Protein AF-A0A0N4VZY0-F1 (afdb_monomer_lite)

Foldseek 3Di:
DDKDDDVLQQKDKFKWKDAPVNPDTHRDPDDPDDDPPGDIDMDMDIDRRDDDPDQWDWMWDDDPPDPDTDIDTGGDDDDDPQQPPVNKAALDVQLVGAIQGPNFGDDPDQFEDRSSPDNHRPAYNVNLQVLQAPDPPADRVNPQADRDRNDGDGDDDDD

Secondary structure (DSSP, 8-state):
-EE---GGGTEEEEEEEE-TT-S--BS-S---S--TT---EEEEEEEE-S--S--EEEEEEE-TT-S--EEEEEE---S-GGGSGGG-EEEEGGGTTEEEETTEEE--TTEESSSS-EE-TT--HHHHHHTT-SSTTSPGGGGSEEEETTEEEEPPPP-

Radius of gyration: 27.51 Å; chains: 1; bounding box: 56×39×74 Å

Structure (mmCIF, N/CA/C/O backbone):
data_AF-A0A0N4VZY0-F1
#
_entry.id   AF-A0A0N4VZY0-F1
#
loop_
_atom_site.group_PDB
_atom_site.id
_atom_site.type_symbol
_atom_site.label_atom_id
_atom_site.label_alt_id
_atom_site.label_comp_id
_atom_site.label_asym_id
_atom_site.label_entity_id
_atom_site.label_seq_id
_atom_site.pdbx_PDB_ins_code
_atom_site.Cartn_x
_atom_site.Cartn_y
_atom_site.Cartn_z
_atom_site.occupancy
_atom_site.B_iso_or_equiv
_atom_site.auth_seq_id
_atom_site.auth_comp_id
_atom_site.auth_asym_id
_atom_site.auth_atom_id
_atom_site.pdbx_PDB_model_num
ATOM 1 N N . MET A 1 1 ? -13.071 -3.720 26.368 1.00 91.56 1 MET A N 1
ATOM 2 C CA . MET A 1 1 ? -12.701 -4.399 25.111 1.00 91.56 1 MET A CA 1
ATOM 3 C C . MET A 1 1 ? -11.204 -4.598 25.071 1.00 91.56 1 MET A C 1
ATOM 5 O O . MET A 1 1 ? -10.470 -3.683 25.433 1.00 91.56 1 MET A O 1
ATOM 9 N N . VAL A 1 2 ? -10.778 -5.787 24.668 1.00 93.31 2 VAL A N 1
ATOM 10 C CA . VAL A 1 2 ? -9.380 -6.158 24.450 1.00 93.31 2 VAL A CA 1
ATOM 11 C C . VAL A 1 2 ? -9.215 -6.679 23.029 1.00 93.31 2 VAL A C 1
ATOM 13 O O . VAL A 1 2 ? -10.156 -7.232 22.452 1.00 93.31 2 VAL A O 1
ATOM 16 N N . ASP A 1 3 ? -8.015 -6.507 22.490 1.00 93.69 3 ASP A N 1
ATOM 17 C CA . ASP A 1 3 ? -7.615 -7.024 21.190 1.00 93.69 3 ASP A CA 1
ATOM 18 C C . ASP A 1 3 ? -6.204 -7.613 21.226 1.00 93.69 3 ASP A C 1
ATOM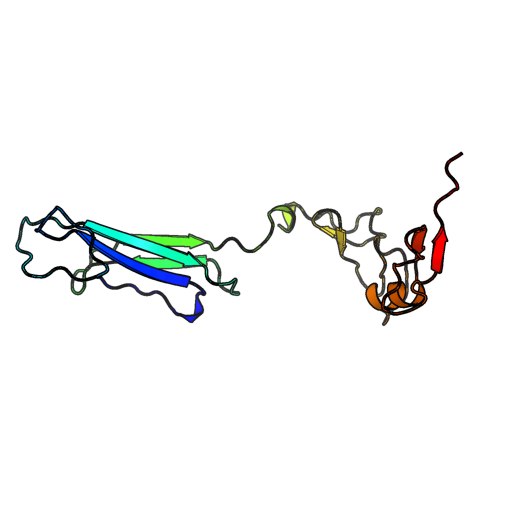 20 O O . ASP A 1 3 ? -5.474 -7.487 22.210 1.00 93.69 3 ASP A O 1
ATOM 24 N N . ASN A 1 4 ? -5.842 -8.301 20.147 1.00 92.50 4 ASN A N 1
ATOM 25 C CA . ASN A 1 4 ? -4.531 -8.908 19.951 1.00 92.50 4 ASN A CA 1
ATOM 26 C C . ASN A 1 4 ? -3.670 -8.160 18.917 1.00 92.50 4 ASN A C 1
ATOM 28 O O . ASN A 1 4 ? -2.765 -8.776 18.346 1.00 92.50 4 ASN A O 1
ATOM 32 N N . ALA A 1 5 ? -3.959 -6.889 18.624 1.00 88.06 5 ALA A N 1
ATOM 33 C CA . ALA A 1 5 ? -3.207 -6.147 17.622 1.00 88.06 5 ALA A CA 1
ATOM 34 C C . ALA A 1 5 ? -1.778 -5.881 18.090 1.00 88.06 5 ALA A C 1
ATOM 36 O O . ALA A 1 5 ? -1.527 -5.504 19.237 1.00 88.06 5 ALA A O 1
ATOM 37 N N . ASN A 1 6 ? -0.821 -6.068 17.186 1.00 84.44 6 ASN A N 1
ATOM 38 C CA . ASN A 1 6 ? 0.574 -5.784 17.462 1.00 84.44 6 ASN A CA 1
ATOM 39 C C . ASN A 1 6 ? 0.955 -4.439 16.841 1.00 84.44 6 ASN A C 1
ATOM 41 O O . ASN A 1 6 ? 0.647 -4.170 15.682 1.00 84.44 6 ASN A O 1
ATOM 45 N N . ALA A 1 7 ? 1.714 -3.617 17.569 1.00 79.44 7 ALA A N 1
ATOM 46 C CA . ALA A 1 7 ? 2.274 -2.376 17.027 1.00 79.44 7 ALA A CA 1
ATOM 47 C C . ALA A 1 7 ? 3.113 -2.611 15.750 1.00 79.44 7 ALA A C 1
ATOM 49 O O . ALA A 1 7 ? 3.220 -1.733 14.897 1.00 79.44 7 ALA A O 1
ATOM 50 N N . SER A 1 8 ? 3.680 -3.814 15.599 1.00 83.75 8 SER A N 1
ATOM 51 C CA . SER A 1 8 ? 4.459 -4.225 14.423 1.00 83.75 8 SER A CA 1
ATOM 52 C C . SER A 1 8 ? 3.608 -4.529 13.182 1.00 83.75 8 SER A C 1
ATOM 54 O O . SER A 1 8 ? 4.168 -4.669 12.097 1.00 83.75 8 SER A O 1
ATOM 56 N N . ASP A 1 9 ? 2.282 -4.624 13.315 1.00 86.62 9 ASP A N 1
ATOM 57 C CA . ASP A 1 9 ? 1.372 -4.883 12.191 1.00 86.62 9 ASP A CA 1
ATOM 58 C C . ASP A 1 9 ? 1.107 -3.613 11.358 1.00 86.62 9 ASP A C 1
ATOM 60 O O . ASP A 1 9 ? 0.377 -3.650 10.369 1.00 86.62 9 ASP A O 1
ATOM 64 N N . GLY A 1 10 ? 1.685 -2.468 11.748 1.00 89.94 10 GLY A N 1
ATOM 65 C CA . GLY A 1 10 ? 1.482 -1.189 11.065 1.00 89.94 10 GLY A CA 1
ATOM 66 C C . GLY A 1 10 ? 0.060 -0.643 11.211 1.00 89.94 10 GLY A C 1
ATOM 67 O O . GLY A 1 10 ? -0.303 0.309 10.518 1.00 89.94 10 GLY A O 1
ATOM 68 N N . LEU A 1 11 ? -0.739 -1.210 12.117 1.00 91.31 11 LEU A N 1
ATOM 69 C CA . LEU A 1 11 ? -2.096 -0.775 12.411 1.00 91.31 11 LEU A CA 1
ATOM 70 C C . LEU A 1 11 ? -2.183 0.006 13.715 1.00 91.31 11 LEU A C 1
ATOM 72 O O . LEU A 1 11 ? -1.507 -0.292 14.699 1.00 91.31 11 LEU A O 1
ATOM 76 N N . LYS A 1 12 ? -3.115 0.949 13.736 1.00 91.88 12 LYS A N 1
ATOM 77 C CA . LYS A 1 12 ? -3.597 1.623 14.930 1.00 91.88 12 LYS A CA 1
ATOM 78 C C . LYS A 1 12 ? -5.071 1.282 15.113 1.00 91.88 12 LYS A C 1
ATOM 80 O O . LYS A 1 12 ? -5.857 1.401 14.176 1.00 91.88 12 LYS A O 1
ATOM 85 N N . ILE A 1 13 ? -5.428 0.865 16.323 1.00 93.31 13 ILE A N 1
ATOM 86 C CA . ILE A 1 13 ? -6.810 0.571 16.703 1.00 93.31 13 ILE A CA 1
ATOM 87 C C . ILE A 1 13 ? -7.247 1.590 17.744 1.00 93.31 13 ILE A C 1
ATOM 89 O O . ILE A 1 13 ? -6.524 1.856 18.706 1.00 93.31 13 ILE A O 1
ATOM 93 N N . THR A 1 14 ? -8.422 2.174 17.545 1.00 95.12 14 THR A N 1
ATOM 94 C CA . THR A 1 14 ? -9.055 3.063 18.518 1.00 95.12 14 THR A CA 1
ATOM 95 C C . THR A 1 14 ? -10.480 2.615 18.801 1.00 95.12 14 THR A C 1
ATOM 97 O O . THR A 1 14 ? -11.136 1.978 17.973 1.00 95.12 14 THR A O 1
ATOM 100 N N . TYR A 1 15 ? -10.942 2.940 20.005 1.00 96.00 15 TYR A N 1
ATOM 101 C CA . TYR A 1 15 ? -12.227 2.510 20.530 1.00 96.00 15 TYR A CA 1
ATOM 102 C C . TYR A 1 15 ? -13.036 3.707 20.983 1.00 96.00 15 TYR A C 1
ATOM 104 O O . TYR A 1 15 ? -12.508 4.625 21.615 1.00 96.00 15 TYR A O 1
ATOM 112 N N . ARG A 1 16 ? -14.333 3.635 20.719 1.00 95.94 16 ARG A N 1
ATOM 113 C CA . ARG A 1 16 ? -15.338 4.498 21.321 1.00 95.94 16 ARG A CA 1
ATOM 114 C C . ARG A 1 16 ? -16.477 3.622 21.814 1.00 95.94 16 ARG A C 1
ATOM 116 O O . ARG A 1 16 ? -16.745 2.575 21.227 1.00 95.94 16 ARG A O 1
ATOM 123 N N . SER A 1 17 ? -17.146 4.019 22.884 1.00 94.88 17 SER A N 1
ATOM 124 C CA . SER A 1 17 ? -18.248 3.244 23.445 1.00 94.88 17 SER A CA 1
ATOM 125 C C . SER A 1 17 ? -19.467 4.106 23.728 1.00 94.88 17 SER A C 1
ATOM 127 O O . SER A 1 17 ? -19.368 5.280 24.088 1.00 94.88 17 SER A O 1
ATOM 129 N N . MET A 1 18 ? -20.629 3.491 23.558 1.00 94.56 18 MET A N 1
ATOM 130 C CA . MET A 1 18 ? -21.918 3.973 24.015 1.00 94.56 18 MET A CA 1
ATOM 131 C C . MET A 1 18 ? -22.411 2.979 25.066 1.00 94.56 18 MET A C 1
ATOM 133 O O . MET A 1 18 ? -22.853 1.876 24.743 1.00 94.56 18 MET A O 1
ATOM 137 N N . CYS A 1 19 ? -22.237 3.351 26.333 1.00 91.50 19 CYS A N 1
ATOM 138 C CA . CYS A 1 19 ? -22.648 2.543 27.479 1.00 91.50 19 CYS A CA 1
ATOM 139 C C . CYS A 1 19 ? -24.147 2.757 27.788 1.00 91.50 19 CYS A C 1
ATOM 141 O O . CYS A 1 19 ? -24.884 3.300 26.965 1.00 91.50 19 CYS A O 1
ATOM 143 N N . LEU A 1 20 ? -24.595 2.378 28.988 1.00 88.44 20 LEU A N 1
ATOM 144 C CA . LEU A 1 20 ? -26.001 2.425 29.423 1.00 88.44 20 LEU A CA 1
ATOM 145 C C . LEU A 1 20 ? -26.673 3.803 29.311 1.00 88.44 20 LEU A C 1
ATOM 147 O O . LEU A 1 20 ? -27.886 3.890 29.144 1.00 88.44 20 LEU A O 1
ATOM 151 N N . ASP A 1 21 ? -25.888 4.880 29.359 1.00 79.81 21 ASP A N 1
ATOM 152 C CA . ASP A 1 21 ? -26.348 6.260 29.179 1.00 79.81 21 ASP A CA 1
ATOM 153 C C . ASP A 1 21 ? -27.009 6.478 27.801 1.00 79.81 21 ASP A C 1
ATOM 155 O O . ASP A 1 21 ? -27.715 7.471 27.613 1.00 79.81 21 ASP A O 1
ATOM 159 N N . GLY A 1 22 ? -26.713 5.603 26.823 1.00 71.62 22 GLY A N 1
ATOM 160 C CA . GLY A 1 22 ? -27.373 5.467 25.516 1.00 71.62 22 GLY A CA 1
ATOM 161 C C . GLY A 1 22 ? -27.312 6.684 24.587 1.00 71.62 22 GLY A C 1
ATOM 162 O O . GLY A 1 22 ? -27.878 6.666 23.500 1.00 71.62 22 GLY A O 1
ATOM 163 N N . THR A 1 23 ? -26.670 7.770 25.014 1.00 75.38 23 THR A N 1
ATOM 164 C CA . THR A 1 23 ? -26.816 9.094 24.389 1.00 75.38 23 THR A CA 1
ATOM 165 C C . THR A 1 23 ? -25.508 9.667 23.867 1.00 75.38 23 THR A C 1
ATOM 167 O O . THR A 1 23 ? -25.534 10.538 23.001 1.00 75.38 23 THR A O 1
ATOM 170 N N . THR A 1 24 ? -24.355 9.200 24.359 1.00 85.31 24 THR A N 1
ATOM 171 C CA . THR A 1 24 ? -23.050 9.756 23.979 1.00 85.31 24 THR A CA 1
ATOM 172 C C . THR A 1 24 ? -22.024 8.666 23.708 1.00 85.31 24 THR A C 1
ATOM 174 O O . THR A 1 24 ? -21.819 7.766 24.519 1.00 85.31 24 THR A O 1
ATOM 177 N N . LEU A 1 25 ? -21.361 8.785 22.557 1.00 92.56 25 LEU A N 1
ATOM 178 C CA . LEU A 1 25 ? -20.149 8.040 22.241 1.00 92.56 25 LEU A CA 1
ATOM 179 C C . LEU A 1 25 ? -18.966 8.696 22.954 1.00 92.56 25 LEU A C 1
ATOM 181 O O . LEU A 1 25 ? -18.668 9.869 22.715 1.00 92.56 25 LEU A O 1
ATOM 185 N N . LYS A 1 26 ? -18.302 7.935 23.819 1.00 93.94 26 LYS A N 1
ATOM 186 C CA . LYS A 1 26 ? -17.136 8.365 24.595 1.00 93.94 26 LYS A CA 1
ATOM 187 C C . LYS A 1 26 ? -15.894 7.642 24.086 1.00 93.94 26 LYS A C 1
ATOM 189 O O . LYS A 1 26 ? -15.969 6.466 23.744 1.00 93.94 26 LYS A O 1
ATOM 194 N N . ASP A 1 27 ? -14.753 8.324 24.073 1.00 94.81 27 ASP A N 1
ATOM 195 C CA . ASP A 1 27 ? -13.471 7.747 23.649 1.00 94.81 27 ASP A CA 1
ATOM 196 C C . ASP A 1 27 ? -12.901 6.855 24.763 1.00 94.81 27 ASP A C 1
ATOM 198 O O . ASP A 1 27 ? -12.000 7.226 25.514 1.00 94.81 27 ASP A O 1
ATOM 202 N N . THR A 1 28 ? -13.506 5.682 24.922 1.00 93.69 28 THR A N 1
ATOM 203 C CA . THR A 1 28 ? -13.126 4.660 25.893 1.00 93.69 28 THR A CA 1
ATOM 204 C C . THR A 1 28 ? -13.462 3.275 25.348 1.00 93.69 28 THR A C 1
ATOM 206 O O . THR A 1 28 ? -14.402 3.088 24.577 1.00 93.69 28 THR A O 1
ATOM 209 N N . ASN A 1 29 ? -12.682 2.280 25.760 1.00 94.25 29 ASN A N 1
ATOM 210 C CA . ASN A 1 29 ? -12.921 0.865 25.488 1.00 94.25 29 ASN A CA 1
ATOM 211 C C . ASN A 1 29 ? -13.580 0.143 26.679 1.00 94.25 29 ASN A C 1
ATOM 213 O O . ASN A 1 29 ? -13.655 -1.090 26.674 1.00 94.25 29 ASN A O 1
ATOM 217 N N . VAL A 1 30 ? -14.029 0.880 27.700 1.00 94.12 30 VAL A N 1
ATOM 218 C CA . VAL A 1 30 ? -14.597 0.350 28.948 1.00 94.12 30 VAL A CA 1
ATOM 219 C C . VAL A 1 30 ? -15.985 0.944 29.190 1.00 94.12 30 VAL A C 1
ATOM 221 O O . VAL A 1 30 ? -16.184 2.147 29.038 1.00 94.12 30 VAL A O 1
ATOM 224 N N . CYS A 1 31 ? -16.924 0.092 29.601 1.00 92.69 31 CYS A N 1
ATOM 225 C CA . CYS A 1 31 ? -18.196 0.484 30.202 1.00 92.69 31 CYS A CA 1
ATOM 226 C C . CYS A 1 31 ? -18.271 -0.120 31.608 1.00 92.69 31 CYS A C 1
ATOM 228 O O . CYS A 1 31 ? -17.903 -1.279 31.796 1.00 92.69 31 CYS A O 1
ATOM 230 N N . GLU A 1 32 ? -18.732 0.657 32.583 1.00 91.38 32 GLU A N 1
ATOM 231 C CA . GLU A 1 32 ? -18.874 0.235 33.981 1.00 91.38 32 GLU A CA 1
ATOM 232 C C . GLU A 1 32 ? -20.350 0.004 34.331 1.00 91.38 32 GLU A C 1
ATOM 234 O O . GLU A 1 32 ? -21.238 0.531 33.665 1.00 91.38 32 GLU A O 1
ATOM 239 N N . GLY A 1 33 ? -20.614 -0.778 35.384 1.00 90.44 33 GLY A N 1
ATOM 240 C CA . GLY A 1 33 ? -21.975 -0.979 35.900 1.00 90.44 33 GLY A CA 1
ATOM 241 C C . GLY A 1 33 ? -22.898 -1.803 34.997 1.00 90.44 33 GLY A C 1
ATOM 242 O O . GLY A 1 33 ? -24.107 -1.612 35.049 1.00 90.44 33 GLY A O 1
ATOM 243 N N . ILE A 1 34 ? -22.337 -2.694 34.175 1.00 90.88 34 ILE A N 1
ATOM 244 C CA . ILE A 1 34 ? -23.090 -3.571 33.268 1.00 90.88 34 ILE A CA 1
ATOM 245 C C . ILE A 1 34 ? -23.622 -4.797 34.021 1.00 90.88 34 ILE A C 1
ATOM 247 O O . ILE A 1 34 ? -22.859 -5.494 34.694 1.00 90.88 34 ILE A O 1
ATOM 251 N N . HIS A 1 35 ? -24.915 -5.076 33.873 1.00 92.69 35 HIS A N 1
ATOM 252 C CA . HIS A 1 35 ? -25.624 -6.215 34.453 1.00 92.69 35 HIS A CA 1
ATOM 253 C C . HIS A 1 35 ? -26.118 -7.185 33.373 1.00 92.69 35 HIS A C 1
ATOM 255 O O . HIS A 1 35 ? -26.063 -6.928 32.172 1.00 92.69 35 HIS A O 1
ATOM 261 N N . VAL A 1 36 ? -26.617 -8.343 33.807 1.00 89.38 36 VAL A N 1
ATOM 262 C CA . VAL A 1 36 ? -27.209 -9.331 32.898 1.00 89.38 36 VAL A CA 1
ATOM 263 C C . VAL A 1 36 ? -28.446 -8.734 32.223 1.00 89.38 36 VAL A C 1
ATOM 265 O O . VAL A 1 36 ? -29.383 -8.327 32.905 1.00 89.38 36 VAL A O 1
ATOM 268 N N . GLY A 1 37 ? -28.457 -8.741 30.889 1.00 89.94 37 GLY A N 1
ATOM 269 C CA . GLY A 1 37 ? -29.541 -8.189 30.069 1.00 89.94 37 GLY A CA 1
ATOM 270 C C . GLY A 1 37 ? -29.290 -6.766 29.568 1.00 89.94 37 GLY A C 1
ATOM 271 O O . GLY A 1 37 ? -30.039 -6.305 28.711 1.00 89.94 37 GLY A O 1
ATOM 272 N N . ASP A 1 38 ? -28.238 -6.105 30.050 1.00 91.62 38 ASP A N 1
ATOM 273 C CA . ASP A 1 38 ? -27.812 -4.806 29.540 1.00 91.62 38 ASP A CA 1
ATOM 274 C C . ASP A 1 38 ? -27.124 -4.947 28.173 1.00 91.62 38 ASP A C 1
ATOM 276 O O . ASP A 1 38 ? -26.375 -5.896 27.929 1.00 91.62 38 ASP A O 1
ATOM 280 N N . GLU A 1 39 ? -27.332 -3.962 27.298 1.00 91.19 39 GLU A N 1
ATOM 281 C CA . GLU A 1 39 ? -26.678 -3.874 25.993 1.00 91.19 39 GLU A CA 1
ATOM 282 C C . GLU A 1 39 ? -25.853 -2.586 25.906 1.00 91.19 39 GLU A C 1
ATOM 284 O O . GLU A 1 39 ? -26.284 -1.513 26.332 1.00 91.19 39 GLU A O 1
ATOM 289 N N . VAL A 1 40 ? -24.647 -2.699 25.352 1.00 92.94 40 VAL A N 1
ATOM 290 C CA . VAL A 1 40 ? -23.748 -1.572 25.086 1.00 92.94 40 VAL A CA 1
ATOM 291 C C . VAL A 1 40 ? -23.149 -1.709 23.698 1.00 92.94 40 VAL A C 1
ATOM 293 O O . VAL A 1 40 ? -22.973 -2.817 23.190 1.00 92.94 40 VAL A O 1
ATOM 296 N N . GLN A 1 41 ? -22.780 -0.583 23.098 1.00 93.06 41 GLN A N 1
ATOM 297 C CA . GLN A 1 41 ? -22.204 -0.550 21.762 1.00 93.06 41 GLN A CA 1
ATOM 298 C C . GLN A 1 41 ? -20.754 -0.071 21.812 1.00 93.06 41 GLN A C 1
ATOM 300 O O . GLN A 1 41 ? -20.434 0.921 22.464 1.00 93.06 41 GLN A O 1
ATOM 305 N N . PHE A 1 42 ? -19.879 -0.752 21.075 1.00 94.56 42 PHE A N 1
ATOM 306 C CA . PHE A 1 42 ? -18.503 -0.322 20.849 1.00 94.56 42 PHE A CA 1
ATOM 307 C C . PHE A 1 42 ? -18.298 -0.021 19.363 1.00 94.56 42 PHE A C 1
ATOM 309 O O . PHE A 1 42 ? -18.611 -0.842 18.504 1.00 94.56 42 PHE A O 1
ATOM 316 N N . GLU A 1 43 ? -17.757 1.154 19.067 1.00 95.19 43 GLU A N 1
ATOM 317 C CA . GLU A 1 43 ? -17.272 1.552 17.750 1.00 95.19 43 GLU A CA 1
ATOM 318 C C . GLU A 1 43 ? -15.753 1.349 17.719 1.00 95.19 43 GLU A C 1
ATOM 320 O O . GLU A 1 43 ? -15.020 1.890 18.550 1.00 95.19 43 GLU A O 1
ATOM 325 N N . VAL A 1 44 ? -15.280 0.544 16.769 1.00 95.19 44 VAL A N 1
ATOM 326 C CA . VAL A 1 44 ? -13.859 0.225 16.603 1.00 95.19 44 VAL A CA 1
ATOM 327 C C . VAL A 1 44 ? -13.382 0.806 15.284 1.00 95.19 44 VAL A C 1
ATOM 329 O O . VAL A 1 44 ? -13.955 0.516 14.236 1.00 95.19 44 VAL A O 1
ATOM 332 N N . THR A 1 45 ? -12.319 1.603 15.325 1.00 95.00 45 THR A N 1
ATOM 333 C CA . THR A 1 45 ? -11.680 2.149 14.123 1.00 95.00 45 THR A CA 1
ATOM 334 C C . THR A 1 45 ? -10.318 1.499 13.932 1.00 95.00 45 THR A C 1
ATOM 336 O O . THR A 1 45 ? -9.509 1.455 14.859 1.00 95.00 45 THR A O 1
ATOM 339 N N . LEU A 1 46 ? -10.071 0.996 12.722 1.00 93.25 46 LEU A N 1
ATOM 340 C CA . LEU A 1 46 ? -8.792 0.433 12.305 1.00 93.25 46 LEU A CA 1
ATOM 341 C C . LEU A 1 46 ? -8.158 1.364 11.273 1.00 93.25 46 LEU A C 1
ATOM 343 O O . LEU A 1 46 ? -8.758 1.653 10.240 1.00 93.25 46 LEU A O 1
ATOM 347 N N . GLU A 1 47 ? -6.937 1.806 11.544 1.00 92.62 47 GLU A N 1
ATOM 348 C CA . GLU A 1 47 ? -6.171 2.702 10.683 1.00 92.62 47 GLU A CA 1
ATOM 349 C C . GLU A 1 47 ? -4.835 2.044 10.320 1.00 92.62 47 GLU A C 1
ATOM 351 O O . GLU A 1 47 ? -4.036 1.710 11.197 1.00 92.62 47 GLU A O 1
ATOM 356 N N . ALA A 1 48 ? -4.570 1.858 9.026 1.00 92.56 48 ALA A N 1
ATOM 357 C CA . ALA A 1 48 ? -3.258 1.432 8.551 1.00 92.56 48 ALA A CA 1
ATOM 358 C C . ALA A 1 48 ? -2.320 2.642 8.487 1.00 92.56 48 ALA A C 1
ATOM 360 O O . ALA A 1 48 ? -2.520 3.555 7.692 1.00 92.56 48 ALA A O 1
ATOM 361 N N . THR A 1 49 ? -1.291 2.647 9.330 1.00 92.00 49 THR A N 1
ATOM 362 C CA . THR A 1 49 ? -0.356 3.777 9.457 1.00 92.00 49 THR A CA 1
ATOM 363 C C . THR A 1 49 ? 0.757 3.740 8.412 1.00 92.00 49 THR A C 1
ATOM 365 O O . THR A 1 49 ? 1.226 4.784 7.967 1.00 92.00 49 THR A O 1
ATOM 368 N N . HIS A 1 50 ? 1.202 2.542 8.027 1.00 91.38 50 HIS A N 1
ATOM 369 C CA . HIS A 1 50 ? 2.206 2.319 6.992 1.00 91.38 50 HIS A CA 1
ATOM 370 C C . HIS A 1 50 ? 2.185 0.860 6.524 1.00 91.38 50 HIS A C 1
ATOM 372 O O . HIS A 1 50 ? 1.652 -0.027 7.191 1.00 91.38 50 HIS A O 1
ATOM 378 N N . CYS A 1 51 ? 2.803 0.605 5.374 1.00 92.00 51 CYS A N 1
ATOM 379 C CA . CYS A 1 51 ? 2.902 -0.728 4.799 1.00 92.00 51 CYS A CA 1
ATOM 380 C C . CYS A 1 51 ? 4.034 -1.540 5.434 1.00 92.00 51 CYS A C 1
ATOM 382 O O . CYS A 1 51 ? 5.208 -1.189 5.320 1.00 92.00 51 CYS A O 1
ATOM 384 N N . VAL A 1 52 ? 3.681 -2.668 6.048 1.00 91.06 52 VAL A N 1
ATOM 385 C CA . VAL A 1 52 ? 4.623 -3.661 6.587 1.00 91.06 52 VAL A CA 1
ATOM 386 C C . VAL A 1 52 ? 4.707 -4.892 5.675 1.00 91.06 52 VAL A C 1
ATOM 388 O O . VAL A 1 52 ? 3.952 -5.016 4.710 1.00 91.06 52 VAL A O 1
ATOM 391 N N . LYS A 1 53 ? 5.644 -5.816 5.944 1.00 88.50 53 LYS A N 1
ATOM 392 C CA . LYS A 1 53 ? 5.783 -7.058 5.154 1.00 88.50 53 LYS A CA 1
ATOM 393 C C . LYS A 1 53 ? 4.615 -8.026 5.354 1.00 88.50 53 LYS A C 1
ATOM 395 O O . LYS A 1 53 ? 4.180 -8.655 4.399 1.00 88.50 53 LYS A O 1
ATOM 400 N N . LYS A 1 54 ? 4.129 -8.169 6.589 1.00 88.94 54 LYS A N 1
ATOM 401 C CA . LYS A 1 54 ? 2.995 -9.039 6.914 1.00 88.94 54 LYS A CA 1
ATOM 402 C C . LYS A 1 54 ? 1.704 -8.227 6.825 1.00 88.94 54 LYS A C 1
ATOM 404 O O . LYS A 1 54 ? 1.429 -7.436 7.715 1.00 88.94 54 LYS A O 1
ATOM 409 N N . ARG A 1 55 ? 0.945 -8.409 5.745 1.00 89.19 55 ARG A N 1
ATOM 410 C CA . ARG A 1 55 ? -0.233 -7.581 5.419 1.00 89.19 55 ARG A CA 1
ATOM 411 C C . ARG A 1 55 ? -1.566 -8.291 5.618 1.00 89.19 55 ARG A C 1
ATOM 413 O O . ARG A 1 55 ? -2.602 -7.634 5.595 1.00 89.19 55 ARG A O 1
ATOM 420 N N . ASP A 1 56 ? -1.517 -9.599 5.843 1.00 91.50 56 ASP A N 1
ATOM 421 C CA . ASP A 1 56 ? -2.669 -10.453 6.095 1.00 91.50 56 ASP A CA 1
ATOM 422 C C . ASP A 1 56 ? -2.581 -11.007 7.519 1.00 91.50 56 ASP A C 1
ATOM 424 O O . ASP A 1 56 ? -1.599 -11.661 7.903 1.00 91.50 56 ASP A O 1
ATOM 428 N N . PHE A 1 57 ? -3.594 -10.722 8.331 1.00 89.25 57 PHE A N 1
ATOM 429 C CA . PHE A 1 57 ? -3.674 -11.217 9.703 1.00 89.25 57 PHE A CA 1
ATOM 430 C C . PHE A 1 57 ? -5.105 -11.172 10.239 1.00 89.25 57 PHE A C 1
ATOM 432 O O . PHE A 1 57 ? -6.007 -10.552 9.677 1.00 89.25 57 PHE A O 1
ATOM 439 N N . VAL A 1 58 ? -5.301 -11.879 11.350 1.00 93.56 58 VAL A N 1
ATOM 440 C CA . VAL A 1 58 ? -6.592 -12.022 12.018 1.00 93.56 58 VAL A CA 1
ATOM 441 C C . VAL A 1 58 ? -6.549 -11.267 13.337 1.00 93.56 58 VAL A C 1
ATOM 443 O O . VAL A 1 58 ? -5.759 -11.606 14.224 1.00 93.56 58 VAL A O 1
ATOM 446 N N . LEU A 1 59 ? -7.423 -10.274 13.469 1.00 94.12 59 LEU A N 1
ATOM 447 C CA . LEU A 1 59 ? -7.672 -9.586 14.727 1.00 94.12 59 LEU A CA 1
ATOM 448 C C . LEU A 1 59 ? -8.850 -10.234 15.449 1.00 94.12 59 LEU A C 1
ATOM 450 O O . LEU A 1 59 ? -9.836 -10.642 14.836 1.00 94.12 59 LEU A O 1
ATOM 454 N N . ARG A 1 60 ? -8.730 -10.333 16.765 1.00 94.69 60 ARG A N 1
ATOM 455 C CA . ARG A 1 60 ? -9.757 -10.819 17.677 1.00 94.69 60 ARG A CA 1
ATOM 456 C C . ARG A 1 60 ? -10.060 -9.701 18.646 1.00 94.69 60 ARG A C 1
ATOM 458 O O . ARG A 1 60 ? -9.155 -9.242 19.331 1.00 94.69 60 ARG A O 1
ATOM 465 N N . ILE A 1 61 ? -11.312 -9.275 18.681 1.00 95.44 61 ILE A N 1
ATOM 466 C CA . ILE A 1 61 ? -11.759 -8.154 19.503 1.00 95.44 61 ILE A CA 1
ATOM 467 C C . ILE A 1 61 ? -12.905 -8.648 20.370 1.00 95.44 61 ILE A C 1
ATOM 469 O O . ILE A 1 61 ? -13.884 -9.177 19.850 1.00 95.44 61 ILE A O 1
ATOM 473 N N . GLY A 1 62 ? -12.803 -8.496 21.684 1.00 94.69 62 GLY A N 1
ATOM 474 C CA . GLY A 1 62 ? -13.833 -9.003 22.586 1.00 94.69 62 GLY A CA 1
ATOM 475 C C . GLY A 1 62 ? -13.842 -8.333 23.956 1.00 94.69 62 GLY A C 1
ATOM 476 O O . GLY A 1 62 ? -12.928 -7.573 24.300 1.00 94.69 62 GLY A O 1
ATOM 477 N N . PRO A 1 63 ? -14.895 -8.567 24.748 1.00 93.38 63 PRO A N 1
ATOM 478 C CA . PRO A 1 63 ? -14.910 -8.203 26.154 1.00 93.38 63 PRO A CA 1
ATOM 479 C C . PRO A 1 63 ? -13.832 -8.975 26.925 1.00 93.38 63 PRO A C 1
ATOM 481 O O . PRO A 1 63 ? -13.513 -10.123 26.635 1.00 93.38 63 PRO A O 1
ATOM 484 N N . SER A 1 64 ? -13.240 -8.319 27.921 1.00 91.75 64 SER A N 1
ATOM 485 C CA . SER A 1 64 ? -12.232 -8.960 28.766 1.00 91.75 64 SER A CA 1
ATOM 486 C C . SER A 1 64 ? -12.896 -10.013 29.650 1.00 91.75 64 SER A C 1
ATOM 488 O O . SER A 1 64 ? -13.848 -9.692 30.355 1.00 91.75 64 SER A O 1
ATOM 490 N N . GLY A 1 65 ? -12.358 -11.233 29.666 1.00 87.56 65 GLY A N 1
ATOM 491 C CA . GLY A 1 65 ? -12.833 -12.308 30.545 1.00 87.56 65 GLY A CA 1
ATOM 492 C C . GLY A 1 65 ? -14.020 -13.117 30.016 1.00 87.56 65 GLY A C 1
ATOM 493 O O . GLY A 1 65 ? -14.550 -13.931 30.766 1.00 87.56 65 GLY A O 1
ATOM 494 N N . LEU A 1 66 ? -14.416 -12.923 28.755 1.00 89.00 66 LEU A N 1
ATOM 495 C CA . LEU A 1 66 ? -15.362 -13.787 28.045 1.00 89.00 66 LEU A CA 1
ATOM 496 C C . LEU A 1 66 ? -14.688 -14.392 26.809 1.00 89.00 66 LEU A C 1
ATOM 498 O O . LEU A 1 66 ? -13.761 -13.805 26.248 1.00 89.00 66 LEU A O 1
ATOM 502 N N . ASP A 1 67 ? -15.175 -15.555 26.381 1.00 90.62 67 ASP A N 1
ATOM 503 C CA . ASP A 1 67 ? -14.633 -16.278 25.222 1.00 90.62 67 ASP A CA 1
ATOM 504 C C . ASP A 1 67 ? -15.193 -15.765 23.882 1.00 90.62 67 ASP A C 1
ATOM 506 O O . ASP A 1 67 ? -14.631 -16.026 22.812 1.00 90.62 67 ASP A O 1
ATOM 510 N N . GLU A 1 68 ? -16.303 -15.022 23.916 1.00 91.06 68 GLU A N 1
ATOM 511 C CA . GLU A 1 68 ? -16.929 -14.456 22.724 1.00 91.06 68 GLU A CA 1
ATOM 512 C C . GLU A 1 68 ? -16.055 -13.349 22.129 1.00 91.06 68 GLU A C 1
ATOM 514 O O . GLU A 1 68 ? -15.703 -12.369 22.784 1.00 91.06 68 GLU A O 1
ATOM 519 N N . THR A 1 69 ? -15.704 -13.492 20.852 1.00 94.94 69 THR A N 1
ATOM 520 C CA . THR A 1 69 ? -14.840 -12.538 20.150 1.00 94.94 69 THR A CA 1
ATOM 521 C C . THR A 1 69 ? -15.343 -12.278 18.736 1.00 94.94 69 THR A C 1
ATOM 523 O O . THR A 1 69 ? -15.782 -13.184 18.027 1.00 94.94 69 THR A O 1
ATOM 526 N N . LEU A 1 70 ? -15.233 -11.026 18.301 1.00 94.81 70 LEU A N 1
ATOM 527 C CA . LEU A 1 70 ? -15.344 -10.625 16.909 1.00 94.81 70 LEU A CA 1
ATOM 528 C C . LEU A 1 70 ? -14.029 -10.956 16.196 1.00 94.81 70 LEU A C 1
ATOM 530 O O . LEU A 1 70 ? -12.965 -10.466 16.577 1.00 94.81 70 LEU A O 1
ATOM 534 N N . ILE A 1 71 ? -14.111 -11.775 15.149 1.00 95.56 71 ILE A N 1
ATOM 535 C CA . ILE A 1 71 ? -12.972 -12.140 14.303 1.00 95.56 71 ILE A CA 1
ATOM 536 C C . ILE A 1 71 ? -12.967 -11.232 13.073 1.00 95.56 71 ILE A C 1
ATOM 538 O O . ILE A 1 71 ? -13.885 -11.283 12.255 1.00 95.56 71 ILE A O 1
ATOM 542 N N . VAL A 1 72 ? -11.916 -10.429 12.924 1.00 95.19 72 VAL A N 1
ATOM 543 C CA . VAL A 1 72 ? -11.732 -9.503 11.802 1.00 95.19 72 VAL A CA 1
ATOM 544 C C . VAL A 1 72 ? -10.555 -9.977 10.953 1.00 95.19 72 VAL A C 1
ATOM 546 O O . VAL A 1 72 ? -9.412 -9.995 11.409 1.00 95.19 72 VAL A O 1
ATOM 549 N N . ASN A 1 73 ? -10.832 -10.360 9.706 1.00 95.25 73 ASN A N 1
ATOM 550 C CA . ASN A 1 73 ? -9.797 -10.691 8.728 1.00 95.25 73 ASN A CA 1
ATOM 551 C C . ASN A 1 73 ? -9.324 -9.401 8.058 1.00 95.25 73 ASN A C 1
ATOM 553 O O . ASN A 1 73 ? -10.086 -8.774 7.322 1.00 95.25 73 ASN A O 1
ATOM 557 N N . VAL A 1 74 ? -8.082 -9.004 8.323 1.00 93.19 74 VAL A N 1
ATOM 558 C CA . VAL A 1 74 ? -7.503 -7.779 7.773 1.00 93.19 74 VAL A CA 1
ATOM 559 C C . VAL A 1 74 ? -6.551 -8.124 6.640 1.00 93.19 74 VAL A C 1
ATOM 561 O O . VAL A 1 74 ? -5.662 -8.960 6.802 1.00 93.19 74 VAL A O 1
ATOM 564 N N . LYS A 1 75 ? -6.727 -7.427 5.516 1.00 92.38 75 LYS A N 1
ATOM 565 C CA . LYS A 1 75 ? -5.784 -7.389 4.401 1.00 92.38 75 LYS A CA 1
ATOM 566 C C . LYS A 1 75 ? -5.443 -5.937 4.093 1.00 92.38 75 LYS A C 1
ATOM 568 O O . LYS A 1 75 ? -6.294 -5.184 3.623 1.00 92.38 75 LYS A O 1
ATOM 573 N N . VAL A 1 76 ? -4.207 -5.543 4.377 1.00 91.94 76 VAL A N 1
ATOM 574 C CA . VAL A 1 76 ? -3.729 -4.183 4.111 1.00 91.94 76 VAL A CA 1
ATOM 575 C C . VAL A 1 76 ? -3.342 -4.066 2.636 1.00 91.94 76 VAL A C 1
ATOM 577 O O . VAL A 1 76 ? -2.468 -4.787 2.153 1.00 91.94 76 VAL A O 1
ATOM 580 N N . LEU A 1 77 ? -3.998 -3.153 1.918 1.00 90.50 77 LEU A N 1
ATOM 581 C CA . LEU A 1 77 ? -3.731 -2.887 0.505 1.00 90.50 77 LEU A CA 1
ATOM 582 C C . LEU A 1 77 ? -2.570 -1.900 0.374 1.00 90.50 77 LEU A C 1
ATOM 584 O O . LEU A 1 77 ? -2.691 -0.736 0.747 1.00 90.50 77 LEU A O 1
ATOM 588 N N . CYS A 1 78 ? -1.445 -2.390 -0.137 1.00 90.94 78 CYS A N 1
ATOM 589 C CA . CYS A 1 78 ? -0.201 -1.629 -0.263 1.00 90.94 78 CYS A CA 1
ATOM 590 C C . CYS A 1 78 ? 0.399 -1.660 -1.669 1.00 90.94 78 CYS A C 1
ATOM 592 O O . CYS A 1 78 ? 1.181 -0.775 -2.000 1.00 90.94 78 CYS A O 1
ATOM 594 N N . ASP A 1 79 ? 0.051 -2.671 -2.464 1.00 90.06 79 ASP A N 1
ATOM 595 C CA . ASP A 1 79 ? 0.525 -2.826 -3.837 1.00 90.06 79 ASP A CA 1
ATOM 596 C C . ASP A 1 79 ? -0.568 -2.377 -4.807 1.00 90.06 79 ASP A C 1
ATOM 598 O O . ASP A 1 79 ? -1.760 -2.395 -4.478 1.00 90.06 79 ASP A O 1
ATOM 602 N N . CYS A 1 80 ? -0.166 -1.991 -6.013 1.00 91.06 80 CYS A N 1
ATOM 603 C CA . CYS A 1 80 ? -1.105 -1.684 -7.080 1.00 91.06 80 CYS A CA 1
ATOM 604 C C . CYS A 1 80 ? -1.617 -2.980 -7.716 1.00 91.06 80 CYS A C 1
ATOM 606 O O . CYS A 1 80 ? -0.868 -3.934 -7.913 1.00 91.06 80 CYS A O 1
ATOM 608 N N . ASP A 1 81 ? -2.874 -2.997 -8.159 1.00 91.00 81 ASP A N 1
ATOM 609 C CA . ASP A 1 81 ? -3.431 -4.191 -8.804 1.00 91.00 81 ASP A CA 1
ATOM 610 C C . ASP A 1 81 ? -2.662 -4.619 -10.065 1.00 91.00 81 ASP A C 1
ATOM 612 O O . ASP A 1 81 ? -2.642 -5.795 -10.403 1.00 91.00 81 ASP A O 1
ATOM 616 N N . CYS A 1 82 ? -2.027 -3.682 -10.775 1.00 93.50 82 CYS A N 1
ATOM 617 C CA . CYS A 1 82 ? -1.205 -3.968 -11.957 1.00 93.50 82 CYS A CA 1
ATOM 618 C C . CYS A 1 82 ? 0.179 -4.563 -11.638 1.00 93.50 82 CYS A C 1
ATOM 620 O O . CYS A 1 82 ? 0.888 -4.946 -12.567 1.00 93.50 82 CYS A O 1
ATOM 622 N N . GLU A 1 83 ? 0.563 -4.626 -10.361 1.00 91.50 83 GLU A N 1
ATOM 623 C CA . GLU A 1 83 ? 1.796 -5.275 -9.893 1.00 91.50 83 GLU A CA 1
ATOM 624 C C . GLU A 1 83 ? 1.569 -6.750 -9.534 1.00 91.50 83 GLU A C 1
ATOM 626 O O . GLU A 1 83 ? 2.529 -7.459 -9.234 1.00 91.50 83 GLU A O 1
ATOM 631 N N . GLN A 1 84 ? 0.317 -7.221 -9.566 1.00 90.44 84 GLN A N 1
ATOM 632 C CA . GLN A 1 84 ? -0.009 -8.629 -9.353 1.00 90.44 84 GLN A CA 1
ATOM 633 C C . GLN A 1 84 ? 0.636 -9.491 -10.445 1.00 90.44 84 GLN A C 1
ATOM 635 O O . GLN A 1 84 ? 0.645 -9.112 -11.617 1.00 90.44 84 GLN A O 1
ATOM 640 N N . GLU A 1 85 ? 1.185 -10.647 -10.060 1.00 89.00 85 GLU A N 1
ATOM 641 C CA . GLU A 1 85 ? 1.988 -11.500 -10.951 1.00 89.00 85 GLU A CA 1
ATOM 642 C C . GLU A 1 85 ? 1.239 -11.925 -12.221 1.00 89.00 85 GLU A C 1
ATOM 644 O O . GLU A 1 85 ? 1.841 -12.016 -13.285 1.00 89.00 85 GLU A O 1
ATOM 649 N N . ASP A 1 86 ? -0.078 -12.112 -12.140 1.00 92.31 86 ASP A N 1
ATOM 650 C CA . ASP A 1 86 ? -0.946 -12.472 -13.264 1.00 92.31 86 ASP A CA 1
ATOM 651 C C . ASP A 1 86 ? -1.165 -11.330 -14.272 1.00 92.31 86 ASP A C 1
ATOM 653 O O . ASP A 1 86 ? -1.618 -11.570 -15.392 1.00 92.31 86 ASP A O 1
ATOM 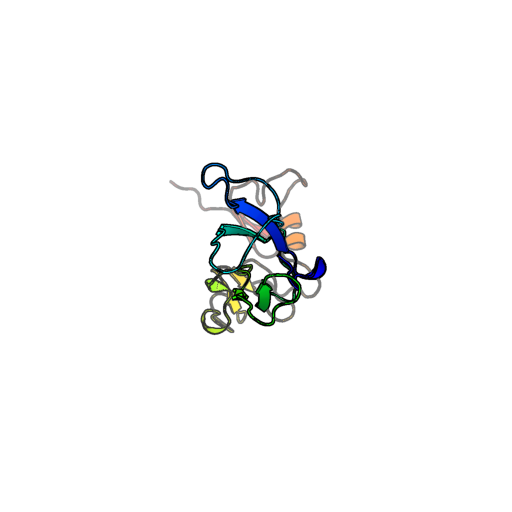657 N N . ARG A 1 87 ? -0.840 -10.087 -13.897 1.00 93.19 87 ARG A N 1
ATOM 658 C CA . ARG A 1 87 ? -0.932 -8.900 -14.763 1.00 93.19 87 ARG A CA 1
ATOM 659 C C . ARG A 1 87 ? 0.408 -8.449 -15.325 1.00 93.19 87 ARG A C 1
ATOM 661 O O . ARG A 1 87 ? 0.438 -7.559 -16.178 1.00 93.19 87 ARG A O 1
ATOM 668 N N . ILE A 1 88 ? 1.503 -9.039 -14.859 1.00 95.69 88 ILE A N 1
ATOM 669 C CA . ILE A 1 88 ? 2.836 -8.757 -15.376 1.00 95.69 88 ILE A CA 1
ATOM 670 C C . ILE A 1 88 ? 2.984 -9.448 -16.731 1.00 95.69 88 ILE A C 1
ATOM 672 O O . ILE A 1 88 ? 2.832 -10.662 -16.846 1.00 95.69 88 ILE A O 1
ATOM 676 N N . VAL A 1 89 ? 3.324 -8.678 -17.768 1.00 96.50 89 VAL A N 1
ATOM 677 C CA . VAL A 1 89 ? 3.652 -9.253 -19.079 1.00 96.50 89 VAL A CA 1
ATOM 678 C C . VAL A 1 89 ? 5.149 -9.525 -19.113 1.00 96.50 89 VAL A C 1
ATOM 680 O O . VAL A 1 89 ? 5.955 -8.615 -19.314 1.00 96.50 89 VAL A O 1
ATOM 683 N N . GLU A 1 90 ? 5.529 -10.772 -18.859 1.00 96.31 90 GLU A N 1
ATOM 684 C CA . GLU A 1 90 ? 6.932 -11.172 -18.774 1.00 96.31 90 GLU A CA 1
ATOM 685 C C . GLU A 1 90 ? 7.631 -11.247 -20.138 1.00 96.31 90 GLU A C 1
ATOM 687 O O . GLU A 1 90 ? 7.038 -11.650 -21.137 1.00 96.31 90 GLU A O 1
ATOM 692 N N . ASN A 1 91 ? 8.932 -10.937 -20.150 1.00 95.44 91 ASN A N 1
ATOM 693 C CA . ASN A 1 91 ? 9.831 -11.073 -21.309 1.00 95.44 91 ASN A CA 1
ATOM 694 C C . ASN A 1 91 ? 9.274 -10.483 -22.623 1.00 95.44 91 ASN A C 1
ATOM 696 O O . ASN A 1 91 ? 9.431 -11.075 -23.692 1.00 95.44 91 ASN A O 1
ATOM 700 N N . THR A 1 92 ? 8.620 -9.325 -22.556 1.00 96.19 92 THR A N 1
ATOM 701 C CA . THR A 1 92 ? 8.025 -8.682 -23.731 1.00 96.19 92 THR A CA 1
ATOM 702 C C . THR A 1 92 ? 9.081 -8.021 -24.621 1.00 96.19 92 THR A C 1
ATOM 704 O O . THR A 1 92 ? 10.087 -7.480 -24.143 1.00 96.19 92 THR A O 1
ATOM 707 N N . GLU A 1 93 ? 8.836 -8.031 -25.933 1.00 95.19 93 GLU A N 1
ATOM 708 C CA . GLU A 1 93 ? 9.662 -7.335 -26.925 1.00 95.19 93 GLU A CA 1
ATOM 709 C C . GLU A 1 93 ? 9.679 -5.819 -26.693 1.00 95.19 93 GLU A C 1
ATOM 711 O O . GLU A 1 93 ? 10.736 -5.204 -26.830 1.00 95.19 93 GLU A O 1
ATOM 716 N N . ASP A 1 94 ? 8.565 -5.237 -26.230 1.00 95.06 94 ASP A N 1
ATOM 717 C CA . ASP A 1 94 ? 8.462 -3.807 -25.891 1.00 95.06 94 ASP A CA 1
ATOM 718 C C . ASP A 1 94 ? 9.450 -3.388 -24.793 1.00 95.06 94 ASP A C 1
ATOM 720 O O . ASP A 1 94 ? 9.833 -2.224 -24.698 1.00 95.06 94 ASP A O 1
ATOM 724 N N . CYS A 1 95 ? 9.868 -4.343 -23.961 1.00 96.50 95 CYS A N 1
ATOM 725 C CA . CYS A 1 95 ? 10.858 -4.162 -22.907 1.00 96.50 95 CYS A CA 1
ATOM 726 C C . CYS A 1 95 ? 12.180 -4.866 -23.232 1.00 96.50 95 CYS A C 1
ATOM 728 O O . CYS A 1 95 ? 12.916 -5.221 -22.311 1.00 96.50 95 CYS A O 1
ATOM 730 N N . HIS A 1 96 ? 12.465 -5.142 -24.510 1.00 95.38 96 HIS A N 1
ATOM 731 C CA . HIS A 1 96 ? 13.694 -5.800 -24.963 1.00 95.38 96 HIS A CA 1
ATOM 732 C C . HIS A 1 96 ? 14.028 -7.086 -24.168 1.00 95.38 96 HIS A C 1
ATOM 734 O O . HIS A 1 96 ? 15.184 -7.348 -23.825 1.00 95.38 96 HIS A O 1
ATOM 740 N N . GLY A 1 97 ? 13.002 -7.886 -23.844 1.00 94.62 97 GLY A N 1
ATOM 741 C CA . GLY A 1 97 ? 13.120 -9.118 -23.054 1.00 94.62 97 GLY A CA 1
ATOM 742 C C . GLY A 1 97 ? 13.017 -8.935 -21.531 1.00 94.62 97 GLY A C 1
ATOM 743 O O . GLY A 1 97 ? 13.258 -9.885 -20.788 1.00 94.62 97 GLY A O 1
ATOM 744 N N . GLY A 1 98 ? 12.679 -7.736 -21.047 1.00 96.00 98 GLY A N 1
ATOM 745 C CA . GLY A 1 98 ? 12.258 -7.467 -19.667 1.00 96.00 98 GLY A CA 1
ATOM 746 C C . GLY A 1 98 ? 10.755 -7.671 -19.448 1.00 96.00 98 GLY A C 1
ATOM 747 O O . GLY A 1 98 ? 10.036 -8.081 -20.356 1.00 96.00 98 GLY A O 1
ATOM 748 N N . ASP A 1 99 ? 10.269 -7.356 -18.248 1.00 96.94 99 ASP A N 1
ATOM 749 C CA . ASP A 1 99 ? 8.843 -7.487 -17.912 1.00 96.94 99 ASP A CA 1
ATOM 750 C C . ASP A 1 99 ? 8.138 -6.133 -17.976 1.00 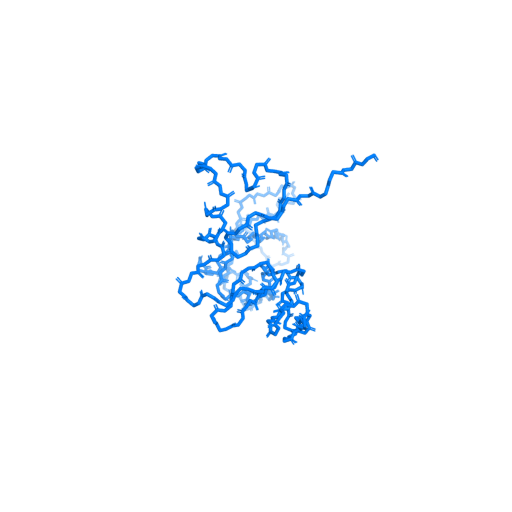96.94 99 ASP A C 1
ATOM 752 O O . ASP A 1 99 ? 8.675 -5.142 -17.487 1.00 96.94 99 ASP A O 1
ATOM 756 N N . MET A 1 100 ? 6.917 -6.077 -18.502 1.00 96.38 100 MET A N 1
ATOM 757 C CA . MET A 1 100 ? 6.061 -4.896 -18.393 1.00 96.38 100 MET A CA 1
ATOM 758 C C . MET A 1 100 ? 5.235 -4.980 -17.109 1.00 96.38 100 MET A C 1
ATOM 760 O O . MET A 1 100 ? 4.401 -5.874 -16.957 1.00 96.38 100 MET A O 1
ATOM 764 N N . VAL A 1 101 ? 5.440 -4.023 -16.205 1.00 96.88 101 VAL A N 1
ATOM 765 C CA . VAL A 1 101 ? 4.729 -3.912 -14.926 1.00 96.88 101 VAL A CA 1
ATOM 766 C C . VAL A 1 101 ? 4.108 -2.522 -14.846 1.00 96.88 101 VAL A C 1
ATOM 768 O O . VAL A 1 101 ? 4.820 -1.521 -14.900 1.00 96.88 101 VAL A O 1
ATOM 771 N N . CYS A 1 102 ? 2.778 -2.439 -14.760 1.00 95.50 102 CYS A N 1
ATOM 772 C CA . CYS A 1 102 ? 2.051 -1.161 -14.687 1.00 95.50 102 CYS A CA 1
ATOM 773 C C . CYS A 1 102 ? 2.417 -0.131 -15.784 1.00 95.50 102 CYS A C 1
ATOM 775 O O . CYS A 1 102 ? 2.377 1.076 -15.548 1.00 95.50 102 CYS A O 1
ATOM 777 N N . GLY A 1 103 ? 2.789 -0.587 -16.985 1.00 94.38 103 GLY A N 1
ATOM 778 C CA . GLY A 1 103 ? 3.197 0.290 -18.092 1.00 94.38 103 GLY A CA 1
ATOM 779 C C . GLY A 1 103 ? 4.657 0.762 -18.047 1.00 94.38 103 GLY A C 1
ATOM 780 O O . GLY A 1 103 ? 5.037 1.637 -18.826 1.00 94.38 103 GLY A O 1
ATOM 781 N N . VAL A 1 104 ? 5.478 0.198 -17.156 1.00 94.69 104 VAL A N 1
ATOM 782 C CA . VAL A 1 104 ? 6.920 0.455 -17.057 1.00 94.69 104 VAL A CA 1
ATOM 783 C C . VAL A 1 104 ? 7.693 -0.854 -17.219 1.00 94.69 104 VAL A C 1
ATOM 785 O O . VAL A 1 104 ? 7.283 -1.898 -16.715 1.00 94.69 104 VAL A O 1
ATOM 788 N N . CYS A 1 105 ? 8.839 -0.802 -17.897 1.00 95.00 105 CYS A N 1
ATOM 789 C CA . CYS A 1 105 ? 9.690 -1.970 -18.077 1.00 95.00 105 CYS A CA 1
ATOM 790 C C . CYS A 1 105 ? 10.578 -2.239 -16.854 1.00 95.00 105 CYS A C 1
ATOM 792 O O . CYS A 1 105 ? 11.391 -1.406 -16.447 1.00 95.00 105 CYS A O 1
ATOM 794 N N . ARG A 1 106 ? 10.470 -3.447 -16.303 1.00 95.12 106 ARG A N 1
ATOM 795 C CA . ARG A 1 106 ? 11.382 -4.023 -15.315 1.00 95.12 106 ARG A CA 1
ATOM 796 C C . ARG A 1 106 ? 12.451 -4.837 -16.042 1.00 95.12 106 ARG A C 1
ATOM 798 O O . ARG A 1 106 ? 12.224 -5.971 -16.465 1.00 95.12 106 ARG A O 1
ATOM 805 N N . CYS A 1 107 ? 13.624 -4.233 -16.198 1.00 94.44 107 CYS A N 1
ATOM 806 C CA . CYS A 1 107 ? 14.718 -4.810 -16.971 1.00 94.44 107 CYS A CA 1
ATOM 807 C C . CYS A 1 107 ? 15.368 -6.014 -16.287 1.00 94.44 107 CYS A C 1
ATOM 809 O O . CYS A 1 107 ? 15.536 -6.046 -15.068 1.00 94.44 107 CYS A O 1
ATOM 811 N N . LYS A 1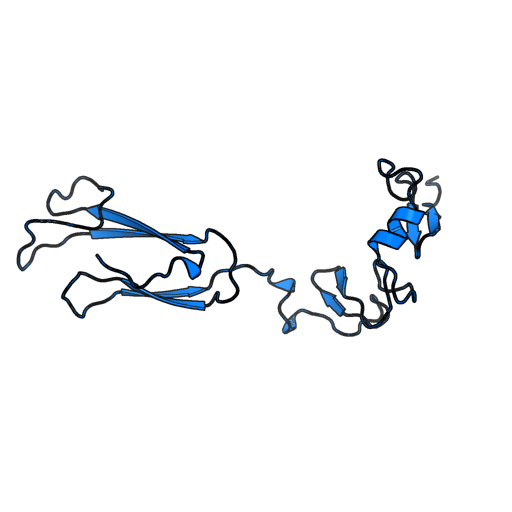 108 ? 15.778 -6.990 -17.102 1.00 93.00 108 LYS A N 1
ATOM 812 C CA . LYS A 1 108 ? 16.515 -8.184 -16.676 1.00 93.00 108 LYS A CA 1
ATOM 813 C C . LYS A 1 108 ? 17.989 -8.082 -17.082 1.00 93.00 108 LYS A C 1
ATOM 815 O O . LYS A 1 108 ? 18.340 -7.455 -18.083 1.00 93.00 108 LYS A O 1
ATOM 820 N N . GLY A 1 109 ? 18.862 -8.728 -16.310 1.00 88.94 109 GLY A N 1
ATOM 821 C CA . GLY A 1 109 ? 20.305 -8.742 -16.563 1.00 88.94 109 GLY A CA 1
ATOM 822 C C . GLY A 1 109 ? 20.967 -7.373 -16.362 1.00 88.94 109 GLY A C 1
ATOM 823 O O . GLY A 1 109 ? 20.692 -6.680 -15.389 1.00 88.94 109 GLY A O 1
ATOM 824 N N . GLY A 1 110 ? 21.875 -7.002 -17.271 1.00 88.62 110 GLY A N 1
ATOM 825 C CA . GLY A 1 110 ? 22.590 -5.716 -17.263 1.00 88.62 110 GLY A CA 1
ATOM 826 C C . GLY A 1 110 ? 21.953 -4.628 -18.134 1.00 88.62 110 GLY A C 1
ATOM 827 O O . GLY A 1 110 ? 22.616 -3.630 -18.429 1.00 88.62 110 GLY A O 1
ATOM 828 N N . ASN A 1 111 ? 20.718 -4.844 -18.593 1.00 92.75 111 ASN A N 1
ATOM 829 C CA . ASN A 1 111 ? 19.999 -3.892 -19.430 1.00 92.75 111 ASN A CA 1
ATOM 830 C C . ASN A 1 111 ? 19.348 -2.797 -18.582 1.00 92.75 111 ASN A C 1
ATOM 832 O O . ASN A 1 111 ? 18.817 -3.055 -17.503 1.00 92.75 111 ASN A O 1
ATOM 836 N N . VAL A 1 112 ? 19.379 -1.572 -19.094 1.00 92.00 112 VAL A N 1
ATOM 837 C CA . VAL A 1 112 ? 18.790 -0.373 -18.489 1.00 92.00 112 VAL A CA 1
ATOM 838 C C . VAL A 1 112 ? 18.174 0.506 -19.576 1.00 92.00 112 VAL A C 1
ATOM 840 O O . VAL A 1 112 ? 18.247 0.174 -20.757 1.00 92.00 112 VAL A O 1
ATOM 843 N N . GLY A 1 113 ? 17.570 1.626 -19.190 1.00 89.50 113 GLY A N 1
ATOM 844 C CA . GLY A 1 113 ? 16.780 2.462 -20.096 1.00 89.50 113 GLY A CA 1
ATOM 845 C C . GLY A 1 113 ? 15.293 2.372 -19.779 1.00 89.50 113 GLY A C 1
ATOM 846 O O . GLY A 1 113 ? 14.893 1.688 -18.835 1.00 89.50 113 GLY A O 1
ATOM 847 N N . ARG A 1 114 ? 14.478 3.115 -20.526 1.00 89.38 114 ARG A N 1
ATOM 848 C CA . ARG A 1 114 ? 13.023 3.154 -20.300 1.00 89.38 114 ARG A CA 1
ATOM 849 C C . ARG A 1 114 ? 12.348 1.861 -20.756 1.00 89.38 114 ARG A C 1
ATOM 851 O O . ARG A 1 114 ? 11.372 1.443 -20.142 1.00 89.38 114 ARG A O 1
ATOM 858 N N . TYR A 1 115 ? 12.893 1.257 -21.803 1.00 93.44 115 TYR A N 1
ATOM 859 C CA . TYR A 1 115 ? 12.422 0.039 -22.448 1.00 93.44 115 TYR A CA 1
ATOM 860 C C . TYR A 1 115 ? 13.478 -1.074 -22.385 1.00 93.44 115 TYR A C 1
ATOM 862 O O . TYR A 1 115 ? 13.378 -2.068 -23.088 1.00 93.44 115 TYR A O 1
ATOM 870 N N . CYS A 1 116 ? 14.492 -0.936 -21.523 1.00 94.19 116 CYS A N 1
ATOM 871 C CA . CYS A 1 116 ? 15.614 -1.875 -21.402 1.00 94.19 116 CYS A CA 1
ATOM 872 C C . CYS A 1 116 ? 16.476 -1.991 -22.671 1.00 94.19 116 CYS A C 1
ATOM 874 O O . CYS A 1 116 ? 17.151 -2.994 -22.897 1.00 94.19 116 CYS A O 1
ATOM 876 N N . GLU A 1 117 ? 16.484 -0.936 -23.479 1.00 92.00 117 GLU A N 1
ATOM 877 C CA . GLU A 1 117 ? 17.160 -0.836 -24.768 1.00 92.00 117 GLU A CA 1
ATOM 878 C C . GLU A 1 117 ? 18.695 -0.729 -24.652 1.00 92.00 117 GLU A C 1
ATOM 880 O O . GLU A 1 117 ? 19.426 -0.944 -25.623 1.00 92.00 117 GLU A O 1
ATOM 885 N N . CYS A 1 118 ? 19.216 -0.420 -23.460 1.00 91.81 118 CYS A N 1
ATOM 886 C CA . CYS A 1 118 ? 20.631 -0.146 -23.238 1.00 91.81 118 CYS A CA 1
ATOM 887 C C . CYS A 1 118 ? 21.344 -1.298 -22.529 1.00 91.81 118 CYS A C 1
ATOM 889 O O . CYS A 1 118 ? 21.212 -1.467 -21.319 1.00 91.81 118 CYS A O 1
ATOM 891 N N . ASN A 1 119 ? 22.233 -1.999 -23.233 1.00 90.31 119 ASN A N 1
ATOM 892 C CA . ASN A 1 119 ? 23.145 -2.958 -22.607 1.00 90.31 119 ASN A CA 1
ATOM 893 C C . ASN A 1 119 ? 24.355 -2.231 -21.979 1.00 90.31 119 ASN A C 1
ATOM 895 O O . ASN A 1 119 ? 25.336 -1.886 -22.658 1.00 90.31 119 ASN A O 1
ATOM 899 N N . ARG A 1 120 ? 24.250 -1.920 -20.681 1.00 82.88 120 ARG A N 1
ATOM 900 C CA . ARG A 1 120 ? 25.255 -1.188 -19.889 1.00 82.88 120 ARG A CA 1
ATOM 901 C C . ARG A 1 120 ? 25.339 -1.763 -18.468 1.00 82.88 120 ARG A C 1
ATOM 903 O O . ARG A 1 120 ? 24.931 -1.095 -17.515 1.00 82.88 120 ARG A O 1
ATOM 910 N N . PRO A 1 121 ? 25.893 -2.977 -18.303 1.00 75.88 121 PRO A N 1
ATOM 911 C CA . PRO A 1 121 ? 26.029 -3.594 -16.991 1.00 75.88 121 PRO A CA 1
ATOM 912 C C . PRO A 1 121 ? 26.814 -2.678 -16.042 1.00 75.88 121 PRO A C 1
ATOM 914 O O . PRO A 1 121 ? 27.861 -2.142 -16.403 1.00 75.88 121 PRO A O 1
ATOM 917 N N . GLY A 1 122 ? 26.285 -2.480 -14.833 1.00 77.44 122 GLY A N 1
ATOM 918 C CA . GLY A 1 122 ? 26.885 -1.621 -13.805 1.00 77.44 122 GLY A CA 1
ATOM 919 C C . GLY A 1 122 ? 26.494 -0.141 -13.873 1.00 77.44 122 GLY A C 1
ATOM 920 O O . GLY A 1 122 ? 26.907 0.627 -13.007 1.00 77.44 122 GLY A O 1
ATOM 921 N N . MET A 1 123 ? 25.684 0.276 -14.851 1.00 82.06 123 MET A N 1
ATOM 922 C CA . MET A 1 123 ? 25.141 1.633 -14.923 1.00 82.06 123 MET A CA 1
ATOM 923 C C . MET A 1 123 ? 23.634 1.609 -14.677 1.00 82.06 123 MET A C 1
ATOM 925 O O . MET A 1 123 ? 22.947 0.759 -15.224 1.00 82.06 123 MET A O 1
ATOM 929 N N . SER A 1 124 ? 23.107 2.532 -13.870 1.00 86.19 124 SER A N 1
ATOM 930 C CA . SER A 1 124 ? 21.660 2.663 -13.662 1.00 86.19 124 SER A CA 1
ATOM 931 C C . SER A 1 124 ? 21.019 3.561 -14.726 1.00 86.19 124 SER A C 1
ATOM 933 O O . SER A 1 124 ? 21.681 4.436 -15.291 1.00 86.19 124 SER A O 1
ATOM 935 N N . THR A 1 125 ? 19.709 3.413 -14.954 1.00 85.06 125 THR A N 1
ATOM 936 C CA . THR A 1 125 ? 18.936 4.342 -15.803 1.00 85.06 125 THR A CA 1
ATOM 937 C C . THR A 1 125 ? 19.091 5.793 -15.327 1.00 85.06 125 THR A C 1
ATOM 939 O O . THR A 1 125 ? 19.242 6.700 -16.142 1.00 85.06 125 THR A O 1
ATOM 942 N N . ALA A 1 126 ? 19.156 6.018 -14.009 1.00 87.38 126 ALA A N 1
ATOM 943 C CA . ALA A 1 126 ? 19.428 7.337 -13.439 1.00 87.38 126 ALA A CA 1
ATOM 944 C C . ALA A 1 126 ? 20.810 7.873 -13.856 1.00 87.38 126 ALA A C 1
ATOM 946 O O . ALA A 1 126 ? 20.909 9.000 -14.327 1.00 87.38 126 ALA A O 1
ATOM 947 N N . ALA A 1 127 ? 21.863 7.053 -13.777 1.00 89.00 127 ALA A N 1
ATOM 948 C CA . ALA A 1 127 ? 23.210 7.454 -14.186 1.00 89.00 127 ALA A CA 1
ATOM 949 C C . ALA A 1 127 ? 23.318 7.761 -15.692 1.00 89.00 127 ALA A C 1
ATOM 951 O O . ALA A 1 127 ? 24.119 8.605 -16.095 1.00 89.00 127 ALA A O 1
ATOM 952 N N . LEU A 1 128 ? 22.519 7.097 -16.535 1.00 88.19 128 LEU A N 1
ATOM 953 C CA . LEU A 1 128 ? 22.419 7.437 -17.956 1.00 88.19 128 LEU A CA 1
ATOM 954 C C . LEU A 1 128 ? 21.708 8.776 -18.167 1.00 88.19 128 LEU A C 1
ATOM 956 O O . LEU A 1 128 ? 22.192 9.595 -18.944 1.00 88.19 128 LEU A O 1
ATOM 960 N N . ASN A 1 129 ? 20.621 9.028 -17.437 1.00 90.06 129 ASN A N 1
ATOM 961 C CA . ASN A 1 129 ? 19.888 10.290 -17.515 1.00 90.06 129 ASN A CA 1
ATOM 962 C C . ASN A 1 129 ? 20.738 11.497 -17.101 1.00 90.06 129 ASN A C 1
ATOM 964 O O . ASN A 1 129 ? 20.612 12.556 -17.711 1.00 90.06 129 ASN A O 1
ATOM 968 N N . GLU A 1 130 ? 21.647 11.341 -16.136 1.00 91.88 130 GLU A N 1
ATOM 969 C CA . GLU A 1 130 ? 22.562 12.420 -15.739 1.00 91.88 130 GLU A CA 1
ATOM 970 C C . GLU A 1 130 ? 23.512 12.842 -16.873 1.00 91.88 130 GLU A C 1
ATOM 972 O O . GLU A 1 130 ? 23.839 14.018 -16.990 1.00 91.88 130 GLU A O 1
ATOM 977 N N . LYS A 1 131 ? 23.883 11.938 -17.792 1.00 91.44 131 LYS A N 1
ATOM 978 C CA . LYS A 1 131 ? 24.671 12.302 -18.990 1.00 91.44 131 LYS A CA 1
ATOM 979 C C . LYS A 1 131 ? 23.895 13.156 -19.994 1.00 91.44 131 LYS A C 1
ATOM 981 O O . LYS A 1 131 ? 24.495 13.787 -20.859 1.00 91.44 131 LYS A O 1
ATOM 986 N N . CYS A 1 132 ? 22.571 13.154 -19.890 1.00 93.69 132 CYS A N 1
ATOM 987 C CA . CYS A 1 132 ? 21.662 13.922 -20.731 1.00 93.69 132 CYS A CA 1
ATOM 988 C C . CYS A 1 132 ? 21.232 15.247 -20.088 1.00 93.69 132 CYS A C 1
ATOM 990 O O . CYS A 1 132 ? 20.383 15.946 -20.645 1.00 93.69 132 CYS A O 1
ATOM 992 N N . LYS A 1 133 ? 21.788 15.597 -18.925 1.00 95.00 133 LYS A N 1
ATOM 993 C CA . LYS A 1 133 ? 21.574 16.884 -18.268 1.00 95.00 133 LYS A CA 1
ATOM 994 C C . LYS A 1 133 ? 22.835 17.732 -18.371 1.00 95.00 133 LYS A C 1
ATOM 996 O O . LYS A 1 133 ? 23.945 17.238 -18.197 1.00 95.00 133 LYS A O 1
ATOM 1001 N N . ARG A 1 134 ? 22.667 19.031 -18.625 1.00 92.38 134 ARG A N 1
ATOM 1002 C CA . ARG A 1 134 ? 23.787 19.98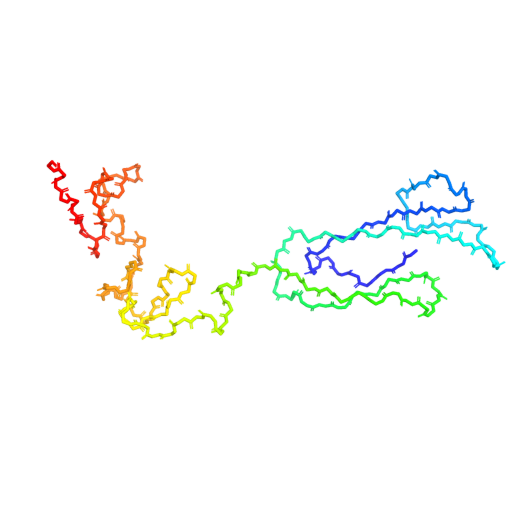4 -18.638 1.00 92.38 134 ARG A CA 1
ATOM 1003 C C . ARG A 1 134 ? 24.287 20.301 -17.225 1.00 92.38 134 ARG A C 1
ATOM 1005 O O . ARG A 1 134 ? 25.485 20.444 -17.009 1.00 92.38 134 ARG A O 1
ATOM 1012 N N . THR A 1 135 ? 23.361 20.418 -16.280 1.00 92.12 135 THR A N 1
ATOM 1013 C CA . THR A 1 135 ? 23.592 20.595 -14.838 1.00 92.12 135 THR A CA 1
ATOM 1014 C C . THR A 1 135 ? 22.571 19.755 -14.067 1.00 92.12 135 THR A C 1
ATOM 1016 O O . THR A 1 135 ? 21.550 19.377 -14.638 1.00 92.12 135 THR A O 1
ATOM 1019 N N . ASN A 1 136 ? 22.779 19.511 -12.769 1.00 89.31 136 ASN A N 1
ATOM 1020 C CA . ASN A 1 136 ? 21.840 18.728 -11.943 1.00 89.31 136 ASN A CA 1
ATOM 1021 C C . ASN A 1 136 ? 20.411 19.310 -11.917 1.00 89.31 136 ASN A C 1
ATOM 1023 O O . ASN A 1 136 ? 19.442 18.573 -11.742 1.00 89.31 136 ASN A O 1
ATOM 1027 N N . GLU A 1 137 ? 20.292 20.625 -12.108 1.00 91.62 137 GLU A N 1
ATOM 1028 C CA . GLU A 1 137 ? 19.032 21.379 -12.145 1.00 91.62 137 GLU A CA 1
ATOM 1029 C C . GLU A 1 137 ? 18.397 21.409 -13.543 1.00 91.62 137 GLU A C 1
ATOM 1031 O O . GLU A 1 137 ? 17.224 21.749 -13.690 1.00 91.62 137 GLU A O 1
ATOM 1036 N N . SER A 1 138 ? 19.164 21.075 -14.585 1.00 93.31 138 SER A N 1
ATOM 1037 C CA . SER A 1 138 ? 18.676 21.091 -15.963 1.00 93.31 138 SER A CA 1
ATOM 1038 C C . SER A 1 138 ? 17.716 19.924 -16.199 1.00 93.31 138 SER A C 1
ATOM 1040 O O . SER A 1 138 ? 17.942 18.799 -15.744 1.00 93.31 138 SER A O 1
ATOM 1042 N N . ALA A 1 139 ? 16.658 20.172 -16.971 1.00 93.81 139 ALA A N 1
ATOM 1043 C CA . ALA A 1 139 ? 15.799 19.101 -17.456 1.00 93.81 139 ALA A CA 1
ATOM 1044 C C . ALA A 1 139 ? 16.591 18.141 -18.360 1.00 93.81 139 ALA A C 1
ATOM 1046 O O . ALA A 1 139 ? 17.527 18.544 -19.057 1.00 93.81 139 ALA A O 1
ATOM 1047 N N . ILE A 1 140 ? 16.185 16.869 -18.384 1.00 93.25 140 ILE A N 1
ATOM 1048 C CA . ILE A 1 140 ? 16.757 15.877 -19.302 1.00 93.25 140 ILE A CA 1
ATOM 1049 C C . ILE A 1 140 ? 16.582 16.388 -20.737 1.00 93.25 140 ILE A C 1
ATOM 1051 O O . ILE A 1 140 ? 15.472 16.736 -21.144 1.00 93.25 140 ILE A O 1
ATOM 1055 N N . CYS A 1 141 ? 17.685 16.462 -21.485 1.00 94.56 141 CYS A N 1
ATOM 1056 C CA . CYS A 1 141 ? 17.722 16.957 -22.861 1.00 94.56 141 CYS A CA 1
ATOM 1057 C C . CYS A 1 141 ? 17.072 18.340 -23.044 1.00 94.56 141 CYS A C 1
ATOM 1059 O O . CYS A 1 141 ? 16.439 18.598 -24.071 1.00 94.56 141 CYS A O 1
ATOM 1061 N N . GLU A 1 142 ? 17.183 19.213 -22.033 1.00 94.31 142 GLU A N 1
ATOM 1062 C CA . GLU A 1 142 ? 16.582 20.558 -22.000 1.00 94.31 142 GLU A CA 1
ATOM 1063 C C . GLU A 1 142 ? 15.056 20.546 -22.251 1.00 94.31 142 GLU A C 1
ATOM 1065 O O . GLU A 1 142 ? 14.483 21.513 -22.754 1.00 94.31 142 GLU A O 1
ATOM 1070 N N . GLY A 1 143 ? 14.390 19.422 -21.952 1.00 93.62 143 GLY A N 1
ATOM 1071 C CA . GLY A 1 143 ? 12.957 19.219 -22.194 1.00 93.62 143 GLY A CA 1
ATOM 1072 C C . GLY A 1 143 ? 12.570 19.099 -23.674 1.00 93.62 143 GLY A C 1
ATOM 1073 O O . GLY A 1 143 ? 11.388 19.149 -24.006 1.00 93.62 143 GLY A O 1
ATOM 1074 N N . ARG A 1 144 ? 13.545 18.963 -24.580 1.00 94.12 144 ARG A N 1
ATOM 1075 C CA . ARG A 1 144 ? 13.341 18.947 -26.041 1.00 94.12 144 ARG A CA 1
ATOM 1076 C C . ARG A 1 144 ? 13.666 17.602 -26.677 1.00 94.12 144 ARG A C 1
ATOM 1078 O O . ARG A 1 144 ? 13.929 17.541 -27.875 1.00 94.12 144 ARG A O 1
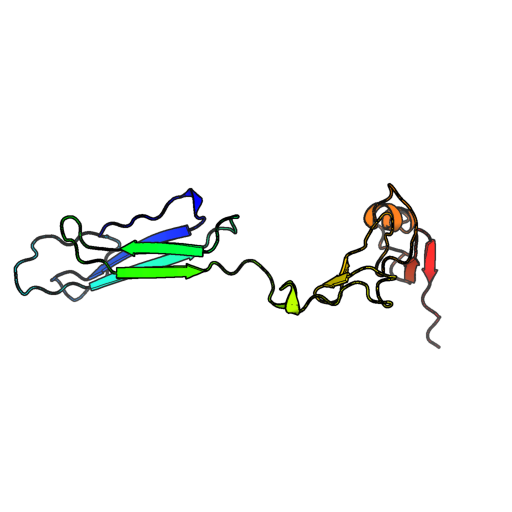ATOM 1085 N N . GLY A 1 145 ? 13.672 16.537 -25.894 1.00 92.94 145 GLY A N 1
ATOM 1086 C CA . GLY A 1 145 ? 14.003 15.205 -26.367 1.00 92.94 145 GLY A CA 1
ATOM 1087 C C . GLY A 1 145 ? 13.901 14.168 -25.267 1.00 92.94 145 GLY A C 1
ATOM 1088 O O . GLY A 1 145 ? 13.530 14.474 -24.133 1.00 92.94 145 GLY A O 1
ATOM 1089 N N . VAL A 1 146 ? 14.275 12.947 -25.615 1.00 91.94 146 VAL A N 1
ATOM 1090 C CA . VAL A 1 146 ? 14.375 11.818 -24.691 1.00 91.94 146 VAL A CA 1
ATOM 1091 C C . VAL A 1 146 ? 15.836 11.405 -24.546 1.00 91.94 146 VAL A C 1
ATOM 1093 O O . VAL A 1 146 ? 16.621 11.508 -25.487 1.00 91.94 146 VAL A O 1
ATOM 1096 N N . CYS A 1 147 ? 16.231 10.969 -23.351 1.00 91.25 147 CYS A N 1
ATOM 1097 C CA . CYS A 1 147 ? 17.567 10.420 -23.143 1.00 91.25 147 CYS A CA 1
ATOM 1098 C C . CYS A 1 147 ? 17.558 8.936 -23.494 1.00 91.25 147 CYS A C 1
ATOM 1100 O O . CYS A 1 147 ? 16.970 8.140 -22.766 1.00 91.25 147 CYS A O 1
ATOM 1102 N N . ASN A 1 148 ? 18.230 8.572 -24.581 1.00 91.62 148 ASN A N 1
ATOM 1103 C CA . ASN A 1 148 ? 18.428 7.191 -24.987 1.00 91.62 148 ASN A CA 1
ATOM 1104 C C . ASN A 1 148 ? 19.881 6.781 -24.705 1.00 91.62 148 ASN A C 1
ATOM 1106 O O . ASN A 1 148 ? 20.829 7.344 -25.259 1.00 91.62 148 ASN A O 1
ATOM 1110 N N . CYS A 1 149 ? 20.078 5.841 -23.783 1.00 90.31 149 CYS A N 1
ATOM 1111 C CA . CYS A 1 149 ? 21.390 5.312 -23.392 1.00 90.31 149 CYS A CA 1
ATOM 1112 C C . CYS A 1 149 ? 22.480 6.361 -23.076 1.00 90.31 149 CYS A C 1
ATOM 1114 O O . CYS A 1 149 ? 23.667 6.136 -23.335 1.00 90.31 149 CYS A O 1
ATOM 1116 N N . GLY A 1 150 ? 22.099 7.500 -22.484 1.00 90.25 150 GLY A N 1
ATOM 1117 C CA . GLY A 1 150 ? 23.018 8.593 -22.138 1.00 90.25 150 GLY A CA 1
ATOM 1118 C C . GLY A 1 150 ? 23.323 9.557 -23.287 1.00 90.25 150 GLY A C 1
ATOM 1119 O O . GLY A 1 150 ? 24.286 10.319 -23.207 1.00 90.25 150 GLY A O 1
ATOM 1120 N N . ARG A 1 151 ? 22.523 9.522 -24.357 1.00 92.50 151 ARG A N 1
ATOM 1121 C CA . ARG A 1 151 ? 22.539 10.481 -25.461 1.00 92.50 151 ARG A CA 1
ATOM 1122 C C . ARG A 1 151 ? 21.144 11.068 -25.650 1.00 92.50 151 ARG A C 1
ATOM 1124 O O . ARG A 1 151 ? 20.152 10.355 -25.591 1.00 92.50 151 ARG A O 1
ATOM 1131 N N . CYS A 1 152 ? 21.076 12.367 -25.912 1.00 94.06 152 CYS A N 1
ATOM 1132 C CA . CYS A 1 152 ? 19.810 13.022 -26.206 1.00 94.06 152 CYS A CA 1
ATOM 1133 C C . CYS A 1 152 ? 19.352 12.762 -27.639 1.00 94.06 152 CYS A C 1
ATOM 1135 O O . CYS A 1 152 ? 20.060 13.088 -28.593 1.00 94.06 152 CYS A O 1
ATOM 1137 N N . GLU A 1 153 ? 18.142 12.230 -27.766 1.00 93.69 153 GLU A N 1
ATOM 1138 C CA . GLU A 1 153 ? 17.383 12.155 -29.007 1.00 93.69 153 GLU A CA 1
ATOM 1139 C C . GLU A 1 153 ? 16.369 13.295 -29.015 1.00 93.69 153 GLU A C 1
ATOM 1141 O O . GLU A 1 153 ? 15.377 13.286 -28.284 1.00 93.69 153 GLU A O 1
ATOM 1146 N N . CYS A 1 154 ? 16.670 14.330 -29.795 1.00 94.19 154 CYS A N 1
ATOM 1147 C CA . CYS A 1 154 ? 15.853 15.533 -29.866 1.00 94.19 154 CYS A CA 1
ATOM 1148 C C . CYS A 1 154 ? 14.528 15.260 -30.582 1.00 94.19 154 CYS A C 1
ATOM 1150 O O . CYS A 1 154 ? 14.490 14.585 -31.611 1.00 94.19 154 CYS A O 1
ATOM 1152 N N . ASN A 1 155 ? 13.458 15.872 -30.082 1.00 92.56 155 ASN A N 1
ATOM 1153 C CA . ASN A 1 155 ? 12.162 15.852 -30.738 1.00 92.56 155 ASN A CA 1
ATOM 1154 C C . ASN A 1 155 ? 12.277 16.486 -32.134 1.00 92.56 155 ASN A C 1
ATOM 1156 O O . ASN A 1 155 ? 12.961 17.509 -32.293 1.00 92.56 155 ASN A O 1
ATOM 1160 N N . PRO A 1 156 ? 11.595 15.927 -33.146 1.00 90.69 156 PRO A N 1
ATOM 1161 C CA . PRO A 1 156 ? 11.520 16.561 -34.451 1.00 90.69 156 PRO A CA 1
ATOM 1162 C C . PRO A 1 156 ? 10.874 17.945 -34.323 1.00 90.69 156 PRO A C 1
ATOM 1164 O O . PRO A 1 156 ? 10.008 18.177 -33.476 1.00 90.69 156 PRO A O 1
ATOM 1167 N N . ARG A 1 157 ? 11.297 18.886 -35.173 1.00 86.56 157 ARG A N 1
ATOM 1168 C CA . ARG A 1 157 ? 10.644 20.196 -35.246 1.00 86.56 157 ARG A CA 1
ATOM 1169 C C . ARG A 1 157 ? 9.228 19.996 -35.774 1.00 86.56 157 ARG A C 1
ATOM 1171 O O . ARG A 1 157 ? 9.057 19.537 -36.899 1.00 86.56 157 ARG A O 1
ATOM 1178 N N . GLN A 1 158 ? 8.242 20.342 -34.958 1.00 76.62 158 GLN A N 1
ATOM 1179 C CA . GLN A 1 158 ? 6.865 20.478 -35.410 1.00 76.62 158 GLN A CA 1
ATOM 1180 C C . GLN A 1 158 ? 6.814 21.676 -36.365 1.00 76.62 158 GLN A C 1
ATOM 1182 O O . GLN A 1 158 ? 7.243 22.771 -35.992 1.00 76.62 158 GLN A O 1
ATOM 1187 N N . VAL A 1 159 ? 6.398 21.421 -37.604 1.00 62.50 159 VAL A N 1
ATOM 1188 C CA . VAL A 1 159 ? 6.185 22.435 -38.647 1.00 62.50 159 VAL A CA 1
ATOM 1189 C C . VAL A 1 159 ? 4.747 22.913 -38.572 1.00 62.50 159 VAL A C 1
ATOM 1191 O O . VAL A 1 159 ? 3.868 22.039 -38.394 1.00 62.50 159 VAL A O 1
#

InterPro domains:
  IPR015812 Integrin beta subunit [PTHR10082] (4-157)
  IPR032695 Integrin domain superfamily [SSF69179] (9-84)
  IPR057073 Integrin beta, epidermal growth factor-like domain 2 [PF23105] (128-158)
  IPR057243 Integrins beta, I-EGF domain, conserved site [PS00243] (141-154)

Sequence (159 aa):
MVDNANASDGLKITYRSMCLDGTTLKDTNVCEGIHVGDEVQFEVTLEATHCVKKRDFVLRIGPSGLDETLIVNVKVLCDCDCEQEDRIVENTEDCHGGDMVCGVCRCKGGNVGRYCECNRPGMSTAALNEKCKRTNESAICEGRGVCNCGRCECNPRQV

Organism: Haemonchus placei (NCBI:txid6290)

pLDDT: mean 91.33, std 4.88, range [62.5, 96.94]